Protein AF-A0A7W4CWB4-F1 (afdb_monomer_lite)

Sequence (162 aa):
MLADQPSSAVGGRAAPLEIRIHADGEVGADLTAELGGLVATPLADGTLLRGTVVDAAELWGVLHRLHRAGLRLRSLERPCAGPAPDHAGPDSEPPGEPLLARVEVDGHAAGVVSVILGAADVYQNPPSTTLVFRLGTEDALFEVLDTLEDLALTLRGIHVDG

Radius of gyration: 17.93 Å; chains: 1; bounding box: 60×49×43 Å

Structure (mmCIF, N/CA/C/O backbone):
data_AF-A0A7W4CWB4-F1
#
_entry.id   AF-A0A7W4CWB4-F1
#
loop_
_atom_site.group_PDB
_atom_site.id
_atom_site.type_symbol
_atom_site.label_atom_id
_atom_site.label_alt_id
_atom_site.label_comp_id
_atom_site.label_asym_id
_atom_site.label_entity_id
_atom_site.label_seq_id
_atom_site.pdbx_PDB_ins_code
_atom_site.Cartn_x
_atom_site.Cartn_y
_atom_site.Cartn_z
_atom_site.occupancy
_atom_site.B_iso_or_equiv
_atom_site.auth_seq_id
_atom_site.auth_comp_id
_atom_site.auth_asym_id
_atom_site.auth_atom_id
_atom_site.pdbx_PDB_model_num
ATOM 1 N N . MET A 1 1 ? 40.525 -25.239 -26.199 1.00 47.22 1 MET A N 1
ATOM 2 C CA . MET A 1 1 ? 40.776 -25.081 -24.754 1.00 47.22 1 MET A CA 1
ATOM 3 C C . MET A 1 1 ? 39.842 -23.974 -24.288 1.00 47.22 1 MET A C 1
ATOM 5 O O . MET A 1 1 ? 40.118 -22.816 -24.562 1.00 47.22 1 MET A O 1
ATOM 9 N N . LEU A 1 2 ? 38.660 -24.343 -23.782 1.00 57.47 2 LEU A N 1
ATOM 10 C CA . LEU A 1 2 ? 37.691 -23.403 -23.215 1.00 57.47 2 LEU A CA 1
ATOM 11 C C . LEU A 1 2 ? 38.041 -23.213 -21.734 1.00 57.47 2 LEU A C 1
ATOM 13 O O . LEU A 1 2 ? 38.092 -24.199 -21.004 1.00 57.47 2 LEU A O 1
ATOM 17 N N . ALA A 1 3 ? 38.281 -21.974 -21.321 1.00 46.47 3 ALA A N 1
ATOM 18 C CA . ALA A 1 3 ? 38.261 -21.535 -19.928 1.00 46.47 3 ALA A CA 1
ATOM 19 C C . ALA A 1 3 ? 37.516 -20.191 -19.941 1.00 46.47 3 ALA A C 1
ATOM 21 O O . ALA A 1 3 ? 37.951 -19.249 -20.599 1.00 46.47 3 ALA A O 1
ATOM 22 N N . ASP A 1 4 ? 36.229 -20.225 -19.609 1.00 44.47 4 ASP A N 1
ATOM 23 C CA . ASP A 1 4 ? 35.723 -19.895 -18.268 1.00 44.47 4 ASP A CA 1
ATOM 24 C C . ASP A 1 4 ? 35.776 -18.375 -18.052 1.00 44.47 4 ASP A C 1
ATOM 26 O O . ASP A 1 4 ? 36.740 -17.812 -17.538 1.00 44.47 4 ASP A O 1
ATOM 30 N N . GLN A 1 5 ? 34.749 -17.691 -18.570 1.00 52.12 5 GLN A N 1
ATOM 31 C CA . GLN A 1 5 ? 34.473 -16.321 -18.160 1.00 52.12 5 GLN A CA 1
ATOM 32 C C . GLN A 1 5 ? 33.850 -16.378 -16.764 1.00 52.12 5 GLN A C 1
ATOM 34 O O . GLN A 1 5 ? 32.909 -17.153 -16.573 1.00 52.12 5 GLN A O 1
ATOM 39 N N . PRO A 1 6 ? 34.314 -15.563 -15.801 1.00 46.53 6 PRO A N 1
ATOM 40 C CA . PRO A 1 6 ? 33.676 -15.490 -14.503 1.00 46.53 6 PRO A CA 1
ATOM 41 C C . PRO A 1 6 ? 32.262 -14.942 -14.684 1.00 46.53 6 PRO A C 1
ATOM 43 O O . PRO A 1 6 ? 32.045 -13.765 -14.974 1.00 46.53 6 PRO A O 1
ATOM 46 N N . SER A 1 7 ? 31.304 -15.839 -14.485 1.00 46.53 7 SER A N 1
ATOM 47 C CA . SER A 1 7 ? 29.906 -15.550 -14.211 1.00 46.53 7 SER A CA 1
ATOM 48 C C . SER A 1 7 ? 29.814 -14.847 -12.850 1.00 46.53 7 SER A C 1
ATOM 50 O O . SER A 1 7 ? 29.406 -15.441 -11.855 1.00 46.53 7 SER A O 1
ATOM 52 N N . SER A 1 8 ? 30.257 -13.591 -12.769 1.00 45.66 8 SER A N 1
ATOM 53 C CA . SER A 1 8 ? 30.043 -12.762 -11.584 1.00 45.66 8 SER A CA 1
ATOM 54 C C . SER A 1 8 ? 28.587 -12.323 -11.565 1.00 45.66 8 SER A C 1
ATOM 56 O O . SER A 1 8 ? 28.159 -11.482 -12.353 1.00 45.66 8 SER A O 1
ATOM 58 N N . ALA A 1 9 ? 27.842 -12.975 -10.678 1.00 42.69 9 ALA A N 1
ATOM 59 C CA . ALA A 1 9 ? 26.445 -12.757 -10.367 1.00 42.69 9 ALA A CA 1
ATOM 60 C C . ALA A 1 9 ? 26.016 -11.285 -10.461 1.00 42.69 9 ALA A C 1
ATOM 62 O O . ALA A 1 9 ? 26.581 -10.399 -9.817 1.00 42.69 9 ALA A O 1
ATOM 63 N N . VAL A 1 10 ? 24.935 -11.074 -11.212 1.00 44.72 10 VAL A N 1
ATOM 64 C CA . VAL A 1 10 ? 23.950 -10.020 -10.968 1.00 44.72 10 VAL A CA 1
ATOM 65 C C . VAL A 1 10 ? 23.542 -10.110 -9.496 1.00 44.72 10 VAL A C 1
ATOM 67 O O . VAL A 1 10 ? 22.701 -10.900 -9.092 1.00 44.72 10 VAL A O 1
ATOM 70 N N . GLY A 1 11 ? 24.230 -9.337 -8.670 1.00 37.31 11 GLY A N 1
ATOM 71 C CA . GLY A 1 11 ? 23.858 -9.020 -7.304 1.00 37.31 11 GLY A CA 1
ATOM 72 C C . GLY A 1 11 ? 23.669 -7.519 -7.242 1.00 37.31 11 GLY A C 1
ATOM 73 O O . GLY A 1 11 ? 24.402 -6.835 -6.531 1.00 37.31 11 GLY A O 1
ATOM 74 N N . GLY A 1 12 ? 22.753 -6.993 -8.063 1.00 37.09 12 GLY A N 1
ATOM 75 C CA . GLY A 1 12 ? 22.252 -5.638 -7.886 1.00 37.09 12 GLY A CA 1
ATOM 76 C C . GLY A 1 12 ? 21.608 -5.605 -6.513 1.00 37.09 12 GLY A C 1
ATOM 77 O O . GLY A 1 12 ? 20.474 -6.035 -6.353 1.00 37.09 12 GLY A O 1
ATOM 78 N N . ARG A 1 13 ? 22.387 -5.221 -5.502 1.00 43.81 13 ARG A N 1
ATOM 79 C CA . ARG A 1 13 ? 21.932 -5.084 -4.127 1.00 43.81 13 ARG A CA 1
ATOM 80 C C . ARG A 1 13 ? 20.858 -4.006 -4.190 1.00 43.81 13 ARG A C 1
ATOM 82 O O . ARG A 1 13 ? 21.206 -2.835 -4.333 1.00 43.81 13 ARG A O 1
ATOM 89 N N . ALA A 1 14 ? 19.588 -4.414 -4.231 1.00 54.12 14 ALA A N 1
ATOM 90 C CA . ALA A 1 14 ? 18.470 -3.489 -4.212 1.00 54.12 14 ALA A CA 1
ATOM 91 C C . ALA A 1 14 ? 18.721 -2.555 -3.028 1.00 54.12 14 ALA A C 1
ATOM 93 O O . ALA A 1 14 ? 18.979 -3.007 -1.909 1.00 54.12 14 ALA A O 1
ATOM 94 N N . ALA A 1 15 ? 18.855 -1.264 -3.320 1.00 64.19 15 ALA A N 1
ATOM 95 C CA . ALA A 1 15 ? 19.119 -0.303 -2.271 1.00 64.19 15 ALA A CA 1
ATOM 96 C C . ALA A 1 15 ? 17.885 -0.282 -1.361 1.00 64.19 15 ALA A C 1
ATOM 98 O O . ALA A 1 15 ? 16.772 -0.261 -1.894 1.00 64.19 15 ALA A O 1
ATOM 99 N N . PRO A 1 16 ? 18.065 -0.277 -0.030 1.00 72.62 16 PRO A N 1
ATOM 100 C CA . PRO A 1 16 ? 16.937 -0.195 0.878 1.00 72.62 16 PRO A CA 1
ATOM 101 C C . PRO A 1 16 ? 16.124 1.062 0.565 1.00 72.62 16 PRO A C 1
ATOM 103 O O . PRO A 1 16 ? 16.672 2.145 0.336 1.00 72.62 16 PRO A O 1
ATOM 106 N N . LEU A 1 17 ? 14.811 0.895 0.523 1.00 77.94 17 LEU A N 1
ATOM 107 C CA . LEU A 1 17 ? 13.852 1.916 0.147 1.00 77.94 17 LEU A CA 1
ATOM 108 C C . LEU A 1 17 ? 13.264 2.502 1.424 1.00 77.94 17 LEU A C 1
ATOM 110 O O . LEU A 1 17 ? 12.547 1.809 2.140 1.00 77.94 17 LEU A O 1
ATOM 114 N N . GLU A 1 18 ? 13.555 3.769 1.727 1.00 85.12 18 GLU A N 1
ATOM 115 C CA . GLU A 1 18 ? 12.800 4.463 2.774 1.00 85.12 18 GLU A CA 1
ATOM 116 C C . GLU A 1 18 ? 11.355 4.635 2.295 1.00 85.12 18 GLU A C 1
ATOM 118 O O . GLU A 1 18 ? 11.111 5.080 1.170 1.00 85.12 18 GLU A O 1
ATOM 123 N N . ILE A 1 19 ? 10.411 4.254 3.150 1.00 86.38 19 ILE A N 1
ATOM 124 C CA . ILE A 1 19 ? 8.977 4.346 2.908 1.00 86.38 19 ILE A CA 1
ATOM 125 C C . ILE A 1 19 ? 8.288 5.037 4.081 1.00 86.38 19 ILE A C 1
ATOM 127 O O . ILE A 1 19 ? 8.698 4.927 5.244 1.00 86.38 19 ILE A O 1
ATOM 131 N N . ARG A 1 20 ? 7.213 5.746 3.757 1.00 89.19 20 ARG A N 1
ATOM 132 C CA . ARG A 1 20 ? 6.251 6.299 4.705 1.00 89.19 20 ARG A CA 1
ATOM 133 C C . ARG A 1 20 ? 4.869 5.902 4.239 1.00 89.19 20 ARG A C 1
ATOM 135 O O . ARG A 1 20 ? 4.508 6.197 3.109 1.00 89.19 20 ARG A O 1
ATOM 142 N N . ILE A 1 21 ? 4.130 5.210 5.088 1.00 88.81 21 ILE A N 1
ATOM 143 C CA . ILE A 1 21 ? 2.785 4.743 4.793 1.00 88.81 21 ILE A CA 1
ATOM 144 C C . ILE A 1 21 ? 1.850 5.321 5.848 1.00 88.81 21 ILE A C 1
ATOM 146 O O . ILE A 1 21 ? 2.046 5.071 7.034 1.00 88.81 21 ILE A O 1
ATOM 150 N N . HIS A 1 22 ? 0.842 6.082 5.435 1.00 88.81 22 HIS A N 1
ATOM 151 C CA . HIS A 1 22 ? -0.294 6.400 6.293 1.00 88.81 22 HIS A CA 1
ATOM 152 C C . HIS A 1 22 ? -1.414 5.416 6.007 1.00 88.81 22 HIS A C 1
ATOM 154 O O . HIS A 1 22 ? -1.832 5.254 4.858 1.00 88.81 22 HIS A O 1
ATOM 160 N N . ALA A 1 23 ? -1.918 4.799 7.065 1.00 87.62 23 ALA A N 1
ATOM 161 C CA . ALA A 1 23 ? -3.100 3.967 7.009 1.00 87.62 23 ALA A CA 1
ATOM 162 C C . ALA A 1 23 ? -4.130 4.436 8.040 1.00 87.62 23 ALA A C 1
ATOM 164 O O . ALA A 1 23 ? -3.771 4.844 9.139 1.00 87.62 23 ALA A O 1
ATOM 165 N N . ASP A 1 24 ? -5.403 4.368 7.679 1.00 85.94 24 ASP A N 1
ATOM 166 C CA . ASP A 1 24 ? -6.533 4.534 8.585 1.00 85.94 24 ASP A CA 1
ATOM 167 C C . ASP A 1 24 ? -6.679 3.264 9.437 1.00 85.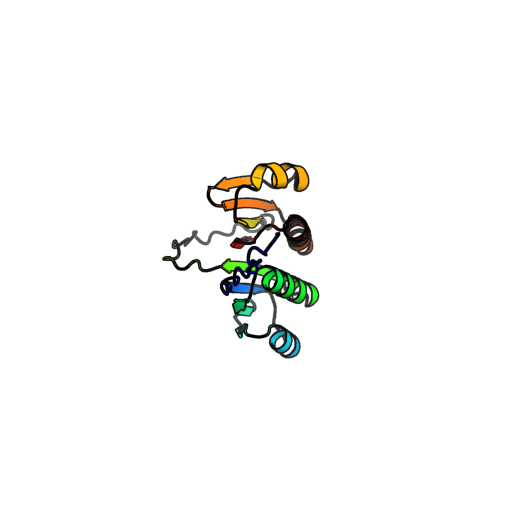94 24 ASP A C 1
ATOM 169 O O . ASP A 1 24 ? -6.608 2.145 8.912 1.00 85.94 24 ASP A O 1
ATOM 173 N N . GLY A 1 25 ? -6.868 3.444 10.743 1.00 82.12 25 GLY A N 1
ATOM 174 C CA . GLY A 1 25 ? -6.934 2.364 11.728 1.00 82.12 25 GLY A CA 1
ATOM 175 C C . GLY A 1 25 ? -5.661 2.192 12.563 1.00 82.12 25 GLY A C 1
ATOM 176 O O . GLY A 1 25 ? -4.649 2.871 12.368 1.00 82.12 25 GLY A O 1
ATOM 177 N N . GLU A 1 26 ? -5.734 1.292 13.544 1.00 79.88 26 GLU A N 1
ATOM 178 C CA . GLU A 1 26 ? -4.653 1.024 14.495 1.00 79.88 26 GLU A CA 1
ATOM 179 C C . GLU A 1 26 ? -3.863 -0.226 14.089 1.00 79.88 26 GLU A C 1
ATOM 181 O O . GLU A 1 26 ? -4.414 -1.321 13.958 1.00 79.88 26 GLU A O 1
ATOM 186 N N . VAL A 1 27 ? -2.549 -0.075 13.918 1.00 81.00 27 VAL A N 1
ATOM 187 C CA . VAL A 1 27 ? -1.646 -1.219 13.739 1.00 81.00 27 VAL A CA 1
ATOM 188 C C . VAL A 1 27 ? -1.438 -1.889 15.097 1.00 81.00 27 VAL A C 1
ATOM 190 O O . VAL A 1 27 ? -0.756 -1.357 15.972 1.00 81.00 27 VAL A O 1
ATOM 193 N N . GLY A 1 28 ? -2.003 -3.086 15.261 1.00 78.00 28 GLY A N 1
ATOM 194 C CA . GLY A 1 28 ? -1.813 -3.895 16.465 1.00 78.00 28 GLY A CA 1
ATOM 195 C C . GLY A 1 28 ? -0.350 -4.299 16.705 1.00 78.00 28 GLY A C 1
ATOM 196 O O . GLY A 1 28 ? 0.493 -4.285 15.801 1.00 78.00 28 GLY A O 1
ATOM 197 N N . ALA A 1 29 ? -0.042 -4.709 17.938 1.00 77.50 29 ALA A N 1
ATOM 198 C CA . ALA A 1 29 ? 1.305 -5.134 18.329 1.00 77.50 29 ALA A CA 1
ATOM 199 C C . ALA A 1 29 ? 1.806 -6.348 17.520 1.00 77.50 29 ALA A C 1
ATOM 201 O O . ALA A 1 29 ? 2.973 -6.377 17.129 1.00 77.50 29 ALA A O 1
ATOM 202 N N . ASP A 1 30 ? 0.924 -7.307 17.219 1.00 80.94 30 ASP A N 1
ATOM 203 C CA . ASP A 1 30 ? 1.230 -8.472 16.381 1.00 80.94 30 ASP A CA 1
ATOM 204 C C . ASP A 1 30 ? 1.657 -8.058 14.969 1.00 80.94 30 ASP A C 1
ATOM 206 O O . ASP A 1 30 ? 2.713 -8.467 14.491 1.00 80.94 30 ASP A O 1
ATOM 210 N N . LEU A 1 31 ? 0.897 -7.157 14.339 1.00 81.38 31 LEU A N 1
ATOM 211 C CA . LEU A 1 31 ? 1.210 -6.645 13.006 1.00 81.38 31 LEU A CA 1
ATOM 212 C C . LEU A 1 31 ? 2.519 -5.843 13.014 1.00 81.38 31 LEU A C 1
ATOM 214 O O . LEU A 1 31 ? 3.346 -6.001 12.123 1.00 81.38 31 LEU A O 1
ATOM 218 N N . THR A 1 32 ? 2.761 -5.042 14.054 1.00 79.56 32 THR A N 1
ATOM 219 C CA . THR A 1 32 ? 4.028 -4.309 14.228 1.00 79.56 32 THR A CA 1
ATOM 220 C C . THR A 1 32 ? 5.234 -5.254 14.268 1.00 79.56 32 THR A C 1
ATOM 222 O O . THR A 1 32 ? 6.274 -4.947 13.687 1.00 79.56 32 THR A O 1
ATOM 225 N N . ALA A 1 33 ? 5.105 -6.419 14.909 1.00 79.38 33 ALA A N 1
ATOM 226 C CA . ALA A 1 33 ? 6.167 -7.422 14.947 1.00 79.38 33 ALA A CA 1
ATOM 227 C C . ALA A 1 33 ? 6.429 -8.054 13.566 1.00 79.38 33 ALA A C 1
ATOM 229 O O . ALA A 1 33 ? 7.581 -8.329 13.227 1.00 79.38 33 ALA A O 1
ATOM 230 N N . GLU A 1 34 ? 5.388 -8.238 12.749 1.00 81.12 34 GLU A N 1
ATOM 231 C CA . GLU A 1 34 ? 5.503 -8.760 11.378 1.00 81.12 34 GLU A CA 1
ATOM 232 C C . GLU A 1 34 ? 6.098 -7.751 10.383 1.00 81.12 34 GLU A C 1
ATOM 234 O O . GLU A 1 34 ? 6.656 -8.142 9.357 1.00 81.12 34 GLU A O 1
ATOM 239 N N . LEU A 1 35 ? 6.000 -6.453 10.679 1.00 78.25 35 LEU A N 1
ATOM 240 C CA . LEU A 1 35 ? 6.460 -5.363 9.814 1.00 78.25 35 LEU A CA 1
ATOM 241 C C . LEU A 1 35 ? 7.976 -5.095 9.888 1.00 78.25 35 LEU A C 1
ATOM 243 O O . LEU A 1 35 ? 8.467 -4.206 9.197 1.00 78.25 35 LEU A O 1
ATOM 247 N N . GLY A 1 36 ? 8.713 -5.861 10.701 1.00 65.50 36 GLY A N 1
ATOM 248 C CA . GLY A 1 36 ? 10.154 -6.107 10.559 1.00 65.50 36 GLY A CA 1
ATOM 249 C C . GLY A 1 36 ? 11.020 -4.907 10.156 1.00 65.50 36 GLY A C 1
ATOM 250 O O . GLY A 1 36 ? 11.575 -4.893 9.066 1.00 65.50 36 GLY A O 1
ATOM 251 N N . GLY A 1 37 ? 11.180 -3.919 11.042 1.00 74.31 37 GLY A N 1
ATOM 252 C CA . GLY A 1 37 ? 12.031 -2.740 10.801 1.00 74.31 37 GLY A CA 1
ATOM 253 C C . GLY A 1 37 ? 11.264 -1.465 10.439 1.00 74.31 37 GLY A C 1
ATOM 254 O O . GLY A 1 37 ? 11.848 -0.379 10.451 1.00 74.31 37 GLY A O 1
ATOM 255 N N . LEU A 1 38 ? 9.956 -1.568 10.201 1.00 83.56 38 LEU A N 1
ATOM 256 C CA . LEU A 1 38 ? 9.058 -0.418 10.154 1.00 83.56 38 LEU A CA 1
ATOM 257 C C . LEU A 1 38 ? 8.599 -0.034 11.562 1.00 83.56 38 LEU A C 1
ATOM 259 O O . LEU A 1 38 ? 8.212 -0.875 12.371 1.00 83.56 38 LEU A O 1
ATOM 263 N N . VAL A 1 39 ? 8.623 1.263 11.845 1.00 86.50 39 VAL A N 1
ATOM 264 C CA . VAL A 1 39 ? 8.107 1.848 13.079 1.00 86.50 39 VAL A CA 1
ATOM 265 C C . VAL A 1 39 ? 6.673 2.297 12.828 1.00 86.50 39 VAL A C 1
ATOM 267 O O . VAL A 1 39 ? 6.443 3.229 12.056 1.00 86.50 39 VAL A O 1
ATOM 270 N N . ALA A 1 40 ? 5.718 1.642 13.487 1.00 87.12 40 ALA A N 1
ATOM 271 C CA . ALA A 1 40 ? 4.328 2.078 13.543 1.00 87.12 40 ALA A CA 1
ATOM 272 C C . ALA A 1 40 ? 4.167 3.155 14.624 1.00 87.12 40 ALA A C 1
ATOM 274 O O . ALA A 1 40 ? 4.527 2.950 15.782 1.00 87.12 40 ALA A O 1
ATOM 275 N N . THR A 1 41 ? 3.645 4.314 14.240 1.00 86.50 41 THR A N 1
ATOM 276 C CA . THR A 1 41 ? 3.353 5.440 15.126 1.00 86.50 41 THR A CA 1
ATOM 277 C C . THR A 1 41 ? 1.862 5.753 15.026 1.00 86.50 41 THR A C 1
ATOM 279 O O . THR A 1 41 ? 1.422 6.171 13.952 1.00 86.50 41 THR A O 1
ATOM 282 N N . PRO A 1 42 ? 1.073 5.562 16.095 1.00 83.12 42 PRO A N 1
ATOM 283 C CA . PRO A 1 42 ? -0.336 5.931 16.078 1.00 83.12 42 PRO A CA 1
ATOM 284 C C . PRO A 1 42 ? -0.481 7.455 15.960 1.00 83.12 42 PRO A C 1
ATOM 286 O O . PRO A 1 42 ? 0.249 8.221 16.594 1.00 83.12 42 PRO A O 1
ATOM 289 N N . LEU A 1 43 ? -1.424 7.884 15.132 1.00 82.00 43 LEU A N 1
ATOM 290 C CA . LEU A 1 43 ? -1.829 9.263 14.881 1.00 82.00 43 LEU A CA 1
ATOM 291 C C . LEU A 1 43 ? -3.311 9.429 15.251 1.00 82.00 43 LEU A C 1
ATOM 293 O O . LEU A 1 43 ? -4.021 8.450 15.462 1.00 82.00 43 LEU A O 1
ATOM 297 N N . ALA A 1 44 ? -3.789 10.673 15.329 1.00 77.38 44 ALA A N 1
ATOM 298 C CA . ALA A 1 44 ? -5.202 10.944 15.608 1.00 77.38 44 ALA A CA 1
ATOM 299 C C . ALA A 1 44 ? -6.139 10.338 14.541 1.00 77.38 44 ALA A C 1
ATOM 301 O O . ALA A 1 44 ? -7.211 9.849 14.884 1.00 77.38 44 ALA A O 1
ATOM 302 N N . ASP A 1 45 ? -5.685 10.306 13.284 1.00 77.62 45 ASP A N 1
ATOM 303 C CA . ASP A 1 45 ? -6.447 9.858 12.111 1.00 77.62 45 ASP A CA 1
ATOM 304 C C . ASP A 1 45 ? -5.983 8.490 11.565 1.00 77.62 45 ASP A C 1
ATOM 306 O O . ASP A 1 45 ? -6.248 8.148 10.415 1.00 77.62 45 ASP A O 1
ATOM 310 N N . GLY A 1 46 ? -5.252 7.697 12.363 1.00 85.38 46 GLY A N 1
ATOM 311 C CA . GLY A 1 46 ? -4.812 6.355 11.966 1.00 85.38 46 GLY A CA 1
ATOM 312 C C . GLY A 1 46 ? -3.412 5.999 12.451 1.00 85.38 46 GLY A C 1
ATOM 313 O O . GLY A 1 46 ? -3.040 6.286 13.582 1.00 85.38 46 GLY A O 1
ATOM 314 N N . THR A 1 47 ? -2.610 5.368 11.599 1.00 87.94 47 THR A N 1
ATOM 315 C CA . THR A 1 47 ? -1.240 4.955 11.907 1.00 87.94 47 THR A CA 1
ATOM 316 C C . THR A 1 47 ? -0.278 5.365 10.795 1.00 87.94 47 THR A C 1
ATOM 318 O O . THR A 1 47 ? -0.494 5.072 9.620 1.00 87.94 47 THR A O 1
ATOM 321 N N . LEU A 1 48 ? 0.834 5.990 11.182 1.00 88.19 48 LEU A N 1
ATOM 322 C CA . LEU A 1 48 ? 1.983 6.237 10.317 1.00 88.19 48 LEU A CA 1
ATOM 323 C C . LEU A 1 48 ? 3.020 5.129 10.499 1.00 88.19 48 LEU A C 1
ATOM 325 O O . LEU A 1 48 ? 3.587 4.947 11.572 1.00 88.19 48 LEU A O 1
ATOM 329 N N . LEU A 1 49 ? 3.314 4.428 9.419 1.00 88.62 49 LEU A N 1
ATOM 330 C CA . LEU A 1 49 ? 4.372 3.439 9.310 1.00 88.62 49 LEU A CA 1
ATOM 331 C C . LEU A 1 49 ? 5.564 4.066 8.598 1.00 88.62 49 LEU A C 1
ATOM 333 O O . LEU A 1 49 ? 5.454 4.503 7.453 1.00 88.62 49 LEU A O 1
ATOM 337 N N . ARG A 1 50 ? 6.720 4.109 9.256 1.00 88.81 50 ARG A N 1
ATOM 338 C CA . ARG A 1 50 ? 7.949 4.647 8.665 1.00 88.81 50 ARG A CA 1
ATOM 339 C C . ARG A 1 50 ? 9.118 3.705 8.875 1.00 88.81 50 ARG A C 1
ATOM 341 O O . ARG A 1 50 ? 9.350 3.231 9.981 1.00 88.81 50 ARG A O 1
ATOM 348 N N . GLY A 1 51 ? 9.916 3.518 7.836 1.00 87.00 51 GLY A N 1
ATOM 349 C CA . GLY A 1 51 ? 11.186 2.816 7.939 1.00 87.00 51 GLY A CA 1
ATOM 350 C C . GLY A 1 51 ? 11.761 2.522 6.569 1.00 87.00 51 GLY A C 1
ATOM 351 O O . GLY A 1 51 ? 11.415 3.178 5.588 1.00 87.00 51 GLY A O 1
ATOM 352 N N . THR A 1 52 ? 12.655 1.548 6.511 1.00 85.38 52 THR A N 1
ATOM 353 C CA . THR A 1 52 ? 13.285 1.107 5.269 1.00 85.38 52 THR A CA 1
ATOM 354 C C . THR A 1 52 ? 12.889 -0.322 4.976 1.00 85.38 52 THR A C 1
ATOM 356 O O . THR A 1 52 ? 13.056 -1.170 5.849 1.00 85.38 52 THR A O 1
ATOM 359 N N . VAL A 1 53 ? 12.442 -0.576 3.752 1.00 85.56 53 VAL A N 1
ATOM 360 C CA . VAL A 1 53 ? 12.255 -1.932 3.232 1.00 85.56 53 VAL A CA 1
ATOM 361 C C . VAL A 1 53 ? 13.433 -2.335 2.357 1.00 85.56 53 VAL A C 1
ATOM 363 O O . VAL A 1 53 ? 14.095 -1.480 1.767 1.00 85.56 53 VAL A O 1
ATOM 366 N N . VAL A 1 54 ? 13.725 -3.628 2.279 1.00 82.56 54 VAL A N 1
ATOM 367 C CA . VAL A 1 54 ? 14.866 -4.162 1.522 1.00 82.56 54 VAL A CA 1
ATOM 368 C C . VAL A 1 54 ? 14.702 -3.926 0.018 1.00 82.56 54 VAL A C 1
ATOM 370 O O . VAL A 1 54 ? 15.660 -3.545 -0.655 1.00 82.56 54 VAL A O 1
ATOM 373 N N . ASP A 1 55 ? 13.488 -4.110 -0.501 1.00 81.75 55 ASP A N 1
ATOM 374 C CA . ASP A 1 55 ? 13.170 -4.013 -1.923 1.00 81.75 55 ASP A CA 1
ATOM 375 C C . ASP A 1 55 ? 11.655 -3.841 -2.163 1.00 81.75 55 ASP A C 1
ATOM 377 O O . ASP A 1 55 ? 10.859 -3.711 -1.230 1.00 81.75 55 ASP A O 1
ATOM 381 N N . ALA A 1 56 ? 11.252 -3.795 -3.437 1.00 81.06 56 ALA A N 1
ATOM 382 C CA . ALA A 1 56 ? 9.856 -3.618 -3.826 1.00 81.06 56 ALA A CA 1
ATOM 383 C C . ALA A 1 56 ? 8.960 -4.813 -3.447 1.00 81.06 56 ALA A C 1
ATOM 385 O O . ALA A 1 56 ? 7.789 -4.596 -3.158 1.00 81.06 56 ALA A O 1
ATOM 386 N N . ALA A 1 5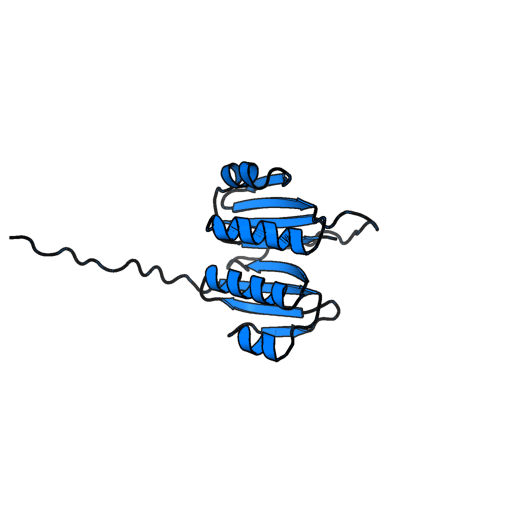7 ? 9.474 -6.046 -3.403 1.00 84.31 57 ALA A N 1
ATOM 387 C CA . ALA A 1 57 ? 8.687 -7.209 -2.992 1.00 84.31 57 ALA A CA 1
ATOM 388 C C . ALA A 1 57 ? 8.374 -7.163 -1.490 1.00 84.31 57 ALA A C 1
ATOM 390 O O . ALA A 1 57 ? 7.261 -7.484 -1.076 1.00 84.31 57 ALA A O 1
ATOM 391 N N . GLU A 1 58 ? 9.318 -6.695 -0.667 1.00 85.94 58 GLU A N 1
ATOM 392 C CA . GLU A 1 58 ? 9.045 -6.452 0.752 1.00 85.94 58 GLU A CA 1
ATOM 393 C C . GLU A 1 58 ? 7.993 -5.347 0.946 1.00 85.94 58 GLU A C 1
ATOM 395 O O . GLU A 1 58 ? 7.105 -5.494 1.788 1.00 85.94 58 GLU A O 1
ATOM 400 N N . LEU A 1 59 ? 8.023 -4.289 0.122 1.00 86.38 59 LEU A N 1
ATOM 401 C CA . LEU A 1 59 ? 6.980 -3.256 0.109 1.00 86.38 59 LEU A CA 1
ATOM 402 C C . LEU A 1 59 ? 5.596 -3.830 -0.221 1.00 86.38 59 LEU A C 1
ATOM 404 O O . LEU A 1 59 ? 4.640 -3.553 0.503 1.00 86.38 59 LEU A O 1
ATOM 408 N N . TRP A 1 60 ? 5.490 -4.638 -1.278 1.00 86.94 60 TRP A N 1
ATOM 409 C CA . TRP A 1 60 ? 4.243 -5.317 -1.639 1.00 86.94 60 TRP A CA 1
ATOM 410 C C . TRP A 1 60 ? 3.7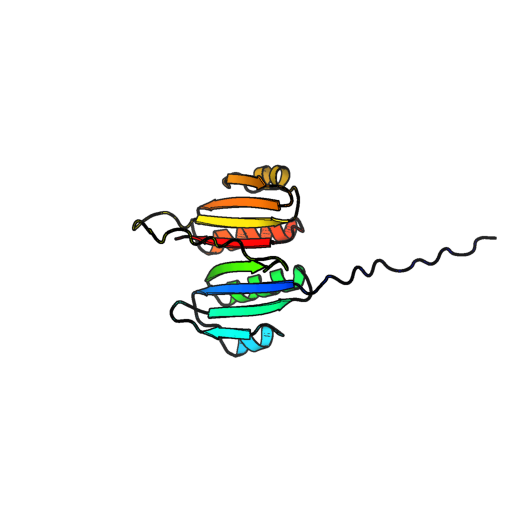41 -6.198 -0.493 1.00 86.94 60 TRP A C 1
ATOM 412 O O . TRP A 1 60 ? 2.587 -6.086 -0.079 1.00 86.94 60 TRP A O 1
ATOM 422 N N . GLY A 1 61 ? 4.630 -6.981 0.122 1.00 87.75 61 GLY A N 1
ATOM 423 C CA . GLY A 1 61 ? 4.300 -7.797 1.290 1.00 87.75 61 GLY A CA 1
ATOM 424 C C . GLY A 1 61 ? 3.774 -6.982 2.478 1.00 87.75 61 GLY A C 1
ATOM 425 O O . GLY A 1 61 ? 2.847 -7.419 3.157 1.00 87.75 61 GLY A O 1
ATOM 426 N N . VAL A 1 62 ? 4.323 -5.789 2.725 1.00 88.44 62 VAL A N 1
ATOM 427 C CA . VAL A 1 62 ? 3.811 -4.862 3.748 1.00 88.44 62 VAL A CA 1
ATOM 428 C C . VAL A 1 62 ? 2.399 -4.394 3.396 1.00 88.44 62 VAL A C 1
ATOM 430 O O . VAL A 1 62 ? 1.515 -4.489 4.244 1.00 88.44 62 VAL A O 1
ATOM 433 N N . LEU A 1 63 ? 2.161 -3.951 2.160 1.00 88.56 63 LEU A N 1
ATOM 434 C CA . LEU A 1 63 ? 0.846 -3.480 1.710 1.00 88.56 63 LEU A CA 1
ATOM 435 C C . LEU A 1 63 ? -0.240 -4.555 1.851 1.00 88.56 63 LEU A C 1
ATOM 437 O O . LEU A 1 63 ? -1.300 -4.279 2.415 1.00 88.56 63 LEU A O 1
ATOM 441 N N . HIS A 1 64 ? 0.050 -5.790 1.438 1.00 88.00 64 HIS A N 1
ATOM 442 C CA . HIS A 1 64 ? -0.866 -6.927 1.587 1.00 88.00 64 HIS A CA 1
ATOM 443 C C . HIS A 1 64 ? -1.183 -7.248 3.050 1.00 88.00 64 HIS A C 1
ATOM 445 O O . HIS A 1 64 ? -2.321 -7.573 3.385 1.00 88.00 64 HIS A O 1
ATOM 451 N N . ARG A 1 65 ? -0.202 -7.135 3.957 1.00 88.44 65 ARG A N 1
ATOM 452 C CA . ARG A 1 65 ? -0.442 -7.324 5.400 1.00 88.44 65 ARG A CA 1
ATOM 453 C C . ARG A 1 65 ? -1.356 -6.242 5.969 1.00 88.44 65 ARG A C 1
ATOM 455 O O . ARG A 1 65 ? -2.236 -6.570 6.760 1.00 88.44 65 ARG A O 1
ATOM 462 N N . LEU A 1 66 ? -1.173 -4.984 5.560 1.00 87.44 66 LEU A N 1
ATOM 463 C CA . LEU A 1 66 ? -2.042 -3.881 5.982 1.00 87.44 66 LEU A CA 1
ATOM 464 C C . LEU A 1 66 ? -3.480 -4.103 5.503 1.00 87.44 66 LEU A C 1
ATOM 466 O O . LEU A 1 66 ? -4.402 -4.040 6.314 1.00 87.44 66 LEU A O 1
ATOM 470 N N . HIS A 1 67 ? -3.665 -4.459 4.229 1.00 87.56 67 HIS A N 1
ATOM 471 C CA . HIS A 1 67 ? -4.985 -4.789 3.678 1.00 87.56 67 HIS A CA 1
ATOM 472 C C . HIS A 1 67 ? -5.639 -5.959 4.406 1.00 87.56 67 HIS A C 1
ATOM 474 O O . HIS A 1 67 ? -6.785 -5.864 4.836 1.00 87.56 67 HIS A O 1
ATOM 480 N N . ARG A 1 68 ? -4.889 -7.043 4.639 1.00 85.81 68 ARG A N 1
ATOM 481 C CA . ARG A 1 68 ? -5.382 -8.223 5.360 1.00 85.81 68 ARG A CA 1
ATOM 482 C C . ARG A 1 68 ? -5.776 -7.916 6.806 1.00 85.81 68 ARG A C 1
ATOM 484 O O . ARG A 1 68 ? -6.668 -8.570 7.343 1.00 85.81 68 ARG A O 1
ATOM 491 N N . ALA A 1 69 ? -5.117 -6.946 7.433 1.00 84.19 69 ALA A N 1
ATOM 492 C CA . ALA A 1 69 ? -5.475 -6.450 8.758 1.00 84.19 69 ALA A CA 1
ATOM 493 C C . ALA A 1 69 ? -6.706 -5.522 8.749 1.00 84.19 69 ALA A C 1
ATOM 495 O O . ALA A 1 69 ? -7.156 -5.109 9.816 1.00 84.19 69 ALA A O 1
ATOM 496 N N . GLY A 1 70 ? -7.258 -5.206 7.573 1.00 83.50 70 GLY A N 1
ATOM 497 C CA . GLY A 1 70 ? -8.385 -4.291 7.405 1.00 83.50 70 GLY A CA 1
ATOM 498 C C . GLY A 1 70 ? -8.000 -2.817 7.531 1.00 83.50 70 GLY A C 1
ATOM 499 O O . GLY A 1 70 ? -8.871 -1.988 7.782 1.00 83.50 70 GLY A O 1
ATOM 500 N N . LEU A 1 71 ? -6.712 -2.482 7.397 1.00 84.81 71 LEU A N 1
ATOM 501 C CA . LEU A 1 71 ? -6.231 -1.102 7.434 1.00 84.81 71 LEU A CA 1
ATOM 502 C C . LEU A 1 71 ? -6.395 -0.455 6.062 1.00 84.81 71 LEU A C 1
ATOM 504 O O . LEU A 1 71 ? -6.033 -1.039 5.036 1.00 84.81 71 LEU A O 1
ATOM 508 N N . ARG A 1 72 ? -6.896 0.782 6.038 1.00 83.12 72 ARG A N 1
ATOM 509 C CA . ARG A 1 72 ? -7.141 1.495 4.777 1.00 83.12 72 ARG A CA 1
ATOM 510 C C . ARG A 1 72 ? -5.926 2.320 4.423 1.00 83.12 72 ARG A C 1
ATOM 512 O O . ARG A 1 72 ? -5.551 3.218 5.170 1.00 83.12 72 ARG A O 1
ATOM 519 N N . LEU A 1 73 ? -5.316 2.053 3.279 1.00 86.00 73 LEU A N 1
ATOM 520 C CA . LEU A 1 73 ? -4.177 2.839 2.830 1.00 86.00 73 LEU A CA 1
ATOM 521 C C . LEU A 1 73 ? -4.628 4.260 2.454 1.00 86.00 73 LEU A C 1
ATOM 523 O O . LEU A 1 73 ? -5.487 4.426 1.594 1.00 86.00 73 LEU A O 1
ATOM 527 N N . ARG A 1 74 ? -4.034 5.275 3.086 1.00 86.50 74 ARG A N 1
ATOM 528 C CA . ARG A 1 74 ? -4.276 6.698 2.791 1.00 86.50 74 ARG A CA 1
ATOM 529 C C . ARG A 1 74 ? -3.179 7.274 1.913 1.00 86.50 74 ARG A C 1
ATOM 531 O O . ARG A 1 74 ? -3.448 7.913 0.902 1.00 86.50 74 ARG A O 1
ATOM 538 N N . SER A 1 75 ? -1.927 7.021 2.272 1.00 86.19 75 SER A N 1
ATOM 539 C CA . SER A 1 75 ? -0.793 7.428 1.452 1.00 86.19 75 SER A CA 1
ATOM 540 C C . SER A 1 75 ? 0.372 6.464 1.598 1.00 86.19 75 SER A C 1
ATOM 542 O O . SER A 1 75 ? 0.561 5.824 2.631 1.00 86.19 75 SER A O 1
ATOM 544 N N . LEU A 1 76 ? 1.159 6.361 0.538 1.00 87.94 76 LEU A N 1
ATOM 545 C CA . LEU A 1 76 ? 2.463 5.729 0.520 1.00 87.94 76 LEU A CA 1
ATOM 546 C C . LEU A 1 76 ? 3.407 6.669 -0.204 1.00 87.94 76 LEU A C 1
ATOM 548 O O . LEU A 1 76 ? 3.186 7.037 -1.351 1.00 87.94 76 LEU A O 1
ATOM 552 N N . GLU A 1 77 ? 4.503 7.014 0.439 1.00 85.12 77 GLU A N 1
ATOM 553 C CA . GLU A 1 77 ? 5.525 7.857 -0.146 1.00 85.12 77 GLU A CA 1
ATOM 554 C C . GLU A 1 77 ? 6.871 7.172 -0.003 1.00 85.12 77 GLU A C 1
ATOM 556 O O . GLU A 1 77 ? 7.265 6.732 1.081 1.00 85.12 77 GLU A O 1
ATOM 561 N N . ARG A 1 78 ? 7.607 7.115 -1.110 1.00 78.56 78 ARG A N 1
ATOM 562 C CA . ARG A 1 78 ? 9.036 6.832 -1.085 1.00 78.56 78 ARG A CA 1
ATOM 563 C C . ARG A 1 78 ? 9.758 8.167 -1.116 1.00 78.56 78 ARG A C 1
ATOM 565 O O . ARG A 1 78 ? 9.889 8.727 -2.208 1.00 78.56 78 ARG A O 1
ATOM 572 N N . PRO A 1 79 ? 10.214 8.710 0.030 1.00 64.69 79 PRO A N 1
ATOM 573 C CA . PRO A 1 79 ? 11.087 9.870 0.021 1.00 64.69 79 PRO A CA 1
ATOM 574 C C . PRO A 1 79 ? 12.337 9.521 -0.788 1.00 64.69 79 PRO A C 1
ATOM 576 O O . PRO A 1 79 ? 13.264 8.860 -0.324 1.00 64.69 79 PRO A O 1
ATOM 579 N N . CYS A 1 80 ? 12.340 9.934 -2.050 1.00 44.47 80 CYS A N 1
ATOM 580 C CA . CYS A 1 80 ? 13.533 9.911 -2.867 1.00 44.47 80 CYS A CA 1
ATOM 581 C C . CYS A 1 80 ? 14.525 10.855 -2.182 1.00 44.47 80 CYS A C 1
ATOM 583 O O . CYS A 1 80 ? 14.125 11.928 -1.737 1.00 44.47 80 CYS A O 1
ATOM 585 N N . ALA A 1 81 ? 15.797 10.469 -2.069 1.00 42.34 81 ALA A N 1
ATOM 586 C CA . ALA A 1 81 ? 16.849 11.341 -1.554 1.00 42.34 81 ALA A CA 1
ATOM 587 C C . ALA A 1 81 ? 16.954 12.602 -2.436 1.00 42.34 81 ALA A C 1
ATOM 589 O O . ALA A 1 81 ? 17.642 12.628 -3.451 1.00 42.34 81 ALA A O 1
ATOM 590 N N . GLY A 1 82 ? 16.192 13.623 -2.076 1.00 40.09 82 GLY A N 1
ATOM 591 C CA . GLY A 1 82 ? 15.968 14.851 -2.817 1.00 40.09 82 GLY A CA 1
ATOM 592 C C . GLY A 1 82 ? 14.908 15.658 -2.068 1.00 40.09 82 GLY A C 1
ATOM 593 O O . GLY A 1 82 ? 14.041 15.063 -1.427 1.00 40.09 82 GLY A O 1
ATOM 594 N N . PRO A 1 83 ? 15.002 16.995 -2.052 1.00 35.88 83 PRO A N 1
ATOM 595 C CA . PRO A 1 83 ? 14.068 17.821 -1.299 1.00 35.88 83 PRO A CA 1
ATOM 596 C C . PRO A 1 83 ? 12.647 17.528 -1.783 1.00 35.88 83 PRO A C 1
ATOM 598 O O . PRO A 1 83 ? 12.372 17.608 -2.981 1.00 35.88 83 PRO A O 1
ATOM 601 N N . ALA A 1 84 ? 11.777 17.138 -0.849 1.00 41.56 84 ALA A N 1
ATOM 602 C CA . ALA A 1 84 ? 10.362 16.936 -1.112 1.00 41.56 84 ALA A CA 1
ATOM 603 C C . ALA A 1 84 ? 9.811 18.188 -1.815 1.00 41.56 84 ALA A C 1
ATOM 605 O O . ALA A 1 84 ? 10.031 19.295 -1.310 1.00 41.56 84 ALA A O 1
ATOM 606 N N . PRO A 1 85 ? 9.134 18.070 -2.970 1.00 39.66 85 PRO A N 1
ATOM 607 C CA . PRO A 1 85 ? 8.301 19.161 -3.418 1.00 39.66 85 PRO A CA 1
ATOM 608 C C . PRO A 1 85 ? 7.172 19.275 -2.399 1.00 39.66 85 PRO A C 1
ATOM 610 O O . PRO A 1 85 ? 6.371 18.357 -2.246 1.00 39.66 85 PRO A O 1
ATOM 613 N N . ASP A 1 86 ? 7.172 20.395 -1.691 1.00 39.50 86 ASP A N 1
ATOM 614 C CA . ASP A 1 86 ? 6.075 20.908 -0.885 1.00 39.50 86 ASP A CA 1
ATOM 615 C C . ASP A 1 86 ? 4.807 20.923 -1.756 1.00 39.50 86 ASP A C 1
ATOM 617 O O . ASP A 1 86 ? 4.540 21.868 -2.492 1.00 39.50 86 ASP A O 1
ATOM 621 N N . HIS A 1 87 ? 4.074 19.811 -1.776 1.00 39.56 87 HIS A N 1
ATOM 622 C CA . HIS A 1 87 ? 2.699 19.787 -2.249 1.00 39.56 87 HIS A CA 1
ATOM 623 C C . HIS A 1 87 ? 1.817 20.003 -1.028 1.00 39.56 87 HIS A C 1
ATOM 625 O O . HIS A 1 87 ? 1.069 19.128 -0.604 1.00 39.56 87 HIS A O 1
ATOM 631 N N . ALA A 1 88 ? 1.918 21.208 -0.467 1.00 41.34 88 ALA A N 1
ATOM 632 C CA . ALA A 1 88 ? 0.794 21.836 0.196 1.00 41.34 88 ALA A CA 1
ATOM 633 C C . ALA A 1 88 ? -0.273 22.117 -0.878 1.00 41.34 88 ALA A C 1
ATOM 635 O O . ALA A 1 88 ? -0.346 23.204 -1.453 1.00 41.34 88 ALA A O 1
ATOM 636 N N . GLY A 1 89 ? -1.061 21.096 -1.216 1.00 34.03 89 GLY A N 1
ATOM 637 C CA . GLY A 1 89 ? -2.356 21.315 -1.846 1.00 34.03 89 GLY A CA 1
ATOM 638 C C . GLY A 1 89 ? -3.279 21.972 -0.814 1.00 34.03 89 GLY A C 1
ATOM 639 O O . GLY A 1 89 ? -3.246 21.566 0.349 1.00 34.03 89 GLY A O 1
ATOM 640 N N . PRO A 1 90 ? -4.045 23.014 -1.172 1.00 40.28 90 PRO A N 1
ATOM 641 C CA . PRO A 1 90 ? -5.017 23.584 -0.258 1.00 40.28 90 PRO A CA 1
ATOM 642 C C . PRO A 1 90 ? -6.098 22.545 0.045 1.00 40.28 90 PRO A C 1
ATOM 644 O O . PRO A 1 90 ? -6.851 22.145 -0.837 1.00 40.28 90 PRO A O 1
ATOM 647 N N . ASP A 1 91 ? -6.134 22.159 1.316 1.00 42.34 91 ASP A N 1
ATOM 648 C CA . ASP A 1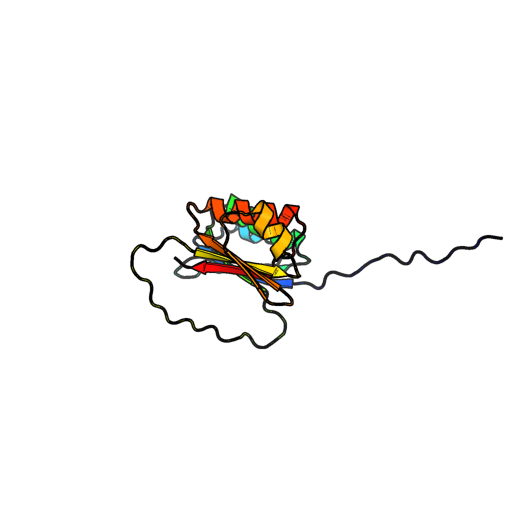 91 ? -7.274 21.624 2.051 1.00 42.34 91 ASP A CA 1
ATOM 649 C C . ASP A 1 91 ? -8.558 22.346 1.611 1.00 42.34 91 ASP A C 1
ATOM 651 O O . ASP A 1 91 ? -8.765 23.540 1.860 1.00 42.34 91 ASP A O 1
ATOM 655 N N . SER A 1 92 ? -9.359 21.665 0.806 1.00 41.28 92 SER A N 1
ATOM 656 C CA . SER A 1 92 ? -10.690 22.090 0.393 1.00 41.28 92 SER A CA 1
ATOM 657 C C . SER A 1 92 ? -11.433 20.840 -0.046 1.00 41.28 92 SER A C 1
ATOM 659 O O . SER A 1 92 ? -11.621 20.638 -1.238 1.00 41.28 92 SER A O 1
ATOM 661 N N . GLU A 1 93 ? -11.819 19.997 0.913 1.00 46.22 93 GLU A N 1
ATOM 662 C CA . GLU A 1 93 ? -12.761 18.894 0.699 1.00 46.22 93 GLU A CA 1
ATOM 663 C C . GLU A 1 93 ? -14.177 19.458 0.466 1.00 46.22 93 GLU A C 1
ATOM 665 O O . GLU A 1 93 ? -14.748 20.105 1.357 1.00 46.22 93 GLU A O 1
ATOM 670 N N . PRO A 1 94 ? -14.808 19.233 -0.700 1.00 42.56 94 PRO A N 1
ATOM 671 C CA . PRO A 1 94 ? -16.245 19.387 -0.858 1.00 42.56 94 PRO A CA 1
ATOM 672 C C . PRO A 1 94 ? -16.914 18.094 -0.365 1.00 42.56 94 PRO A C 1
ATOM 674 O O . PRO A 1 94 ? -16.510 16.999 -0.756 1.00 42.56 94 PRO A O 1
ATOM 677 N N . PRO A 1 95 ? -17.961 18.162 0.472 1.00 44.78 95 PRO A N 1
ATOM 678 C CA . PRO A 1 95 ? -18.590 16.958 0.998 1.00 44.78 95 PRO A CA 1
ATOM 679 C C . PRO A 1 95 ? -19.307 16.193 -0.127 1.00 44.78 95 PRO A C 1
ATOM 681 O O . PRO A 1 95 ? -20.340 16.645 -0.629 1.00 44.78 95 PRO A O 1
ATOM 684 N N . GLY A 1 96 ? -18.779 15.020 -0.493 1.00 51.81 96 GLY A N 1
ATOM 685 C CA . GLY A 1 96 ? -19.446 14.043 -1.363 1.00 51.81 96 GLY A CA 1
ATOM 686 C C . GLY A 1 96 ? -18.740 13.682 -2.675 1.00 51.81 96 GLY A C 1
ATOM 687 O O . GLY A 1 96 ? -19.390 13.084 -3.537 1.00 51.81 96 GLY A O 1
ATOM 688 N N . GLU A 1 97 ? -17.464 14.026 -2.861 1.00 55.19 97 GLU A N 1
ATOM 689 C CA . GLU A 1 97 ? -16.700 13.559 -4.024 1.00 55.19 97 GLU A CA 1
ATOM 690 C C . GLU A 1 97 ? -16.260 12.087 -3.883 1.00 55.19 97 GLU A C 1
ATOM 692 O O . GLU A 1 97 ? -16.056 11.587 -2.777 1.00 55.19 97 GLU A O 1
ATOM 697 N N . PRO A 1 98 ? -16.202 11.327 -4.992 1.00 64.56 98 PRO A N 1
ATOM 698 C CA . PRO A 1 98 ? -15.713 9.953 -4.966 1.00 64.56 98 PRO A CA 1
ATOM 699 C C . PRO A 1 98 ? -14.234 9.936 -4.562 1.00 64.56 98 PRO A C 1
ATOM 701 O O . PRO A 1 98 ? -13.464 10.700 -5.137 1.00 64.56 98 PRO A O 1
ATOM 704 N N . LEU A 1 99 ? -13.838 9.030 -3.654 1.00 74.75 99 LEU A N 1
ATOM 705 C CA . LEU A 1 99 ? -12.430 8.833 -3.283 1.00 74.75 99 LEU A CA 1
ATOM 706 C C . LEU A 1 99 ? -11.583 8.683 -4.559 1.00 74.75 99 LEU A C 1
ATOM 708 O O . LEU A 1 99 ? -11.847 7.809 -5.394 1.00 74.75 99 LEU A O 1
ATOM 712 N N . LEU A 1 100 ? -10.566 9.518 -4.717 1.00 82.94 100 LEU A N 1
ATOM 713 C CA . LEU A 1 100 ? -9.642 9.494 -5.841 1.00 82.94 100 LEU A CA 1
ATOM 714 C C . LEU A 1 100 ? -8.317 8.888 -5.388 1.00 82.94 100 LEU A C 1
ATOM 716 O O . LEU A 1 100 ? -7.604 9.441 -4.556 1.00 82.94 100 LEU A O 1
ATOM 720 N N . ALA A 1 101 ? -7.962 7.748 -5.976 1.00 85.31 101 ALA A N 1
ATOM 721 C CA . ALA A 1 101 ? -6.645 7.157 -5.814 1.00 85.31 101 ALA A CA 1
ATOM 722 C C . ALA A 1 101 ? -5.713 7.634 -6.920 1.00 85.31 101 ALA A C 1
ATOM 724 O O . ALA A 1 101 ? -6.001 7.509 -8.112 1.00 85.31 101 ALA A O 1
ATOM 725 N N . ARG A 1 102 ? -4.548 8.115 -6.508 1.00 87.88 102 ARG A N 1
ATOM 726 C CA . ARG A 1 102 ? -3.413 8.420 -7.360 1.00 87.88 102 ARG A CA 1
ATOM 727 C C . ARG A 1 102 ? -2.278 7.458 -7.041 1.00 87.88 102 ARG A C 1
ATOM 729 O O . ARG A 1 102 ? -1.777 7.440 -5.924 1.00 87.88 102 ARG A O 1
ATOM 736 N N . VAL A 1 103 ? -1.839 6.687 -8.027 1.00 86.56 103 VAL A N 1
ATOM 737 C CA . VAL A 1 103 ? -0.725 5.741 -7.896 1.00 86.56 103 VAL A CA 1
ATOM 738 C C . VAL A 1 103 ? 0.388 6.154 -8.843 1.00 86.56 103 VAL A C 1
ATOM 740 O O . VAL A 1 103 ? 0.162 6.400 -10.019 1.00 86.56 103 VAL A O 1
ATOM 743 N N . GLU A 1 104 ? 1.610 6.237 -8.348 1.00 85.81 104 GLU A N 1
ATOM 744 C CA . GLU A 1 104 ? 2.793 6.541 -9.137 1.00 85.81 104 GLU A CA 1
ATOM 745 C C . GLU A 1 104 ? 3.679 5.309 -9.213 1.00 85.81 104 GLU A C 1
ATOM 747 O O . GLU A 1 104 ? 4.049 4.735 -8.189 1.00 85.81 104 GLU A O 1
ATOM 752 N N . VAL A 1 105 ? 4.053 4.927 -10.429 1.00 85.12 105 VAL A N 1
ATOM 753 C CA . VAL A 1 105 ? 4.973 3.822 -10.705 1.00 85.12 105 VAL A CA 1
ATOM 754 C C . VAL A 1 105 ? 6.215 4.332 -11.421 1.00 85.12 105 VAL A C 1
ATOM 756 O O . VAL A 1 105 ? 6.171 5.306 -12.180 1.00 85.12 105 VAL A O 1
ATOM 759 N N . ASP A 1 106 ? 7.343 3.685 -11.161 1.00 82.75 106 ASP A N 1
ATOM 760 C CA . ASP A 1 106 ? 8.593 3.963 -11.853 1.00 82.75 106 ASP A CA 1
ATOM 761 C C . ASP A 1 106 ? 8.531 3.479 -13.308 1.00 82.75 106 ASP A C 1
ATOM 763 O O . ASP A 1 106 ? 7.967 2.426 -13.617 1.00 82.75 106 ASP A O 1
ATOM 767 N N . GLY A 1 107 ? 9.122 4.257 -14.211 1.00 77.62 107 GLY A N 1
ATOM 768 C CA . GLY A 1 107 ? 9.256 3.896 -15.612 1.00 77.62 107 GLY A CA 1
ATOM 769 C C . GLY A 1 107 ? 8.073 4.275 -16.504 1.00 77.62 107 GLY A C 1
ATOM 770 O O . GLY A 1 107 ? 7.120 4.973 -16.142 1.00 77.62 107 GLY A O 1
ATOM 771 N N . HIS A 1 108 ? 8.190 3.829 -17.752 1.00 76.31 108 HIS A N 1
ATOM 772 C CA . HIS A 1 108 ? 7.289 4.153 -18.850 1.00 76.31 108 HIS A CA 1
ATOM 773 C C . HIS A 1 108 ? 6.232 3.050 -19.005 1.00 76.31 108 HIS A C 1
ATOM 775 O O . HIS A 1 108 ? 6.325 2.209 -19.896 1.00 76.31 108 HIS A O 1
ATOM 781 N N . ALA A 1 109 ? 5.237 3.041 -18.117 1.00 76.62 109 ALA A N 1
ATOM 782 C CA . ALA A 1 109 ? 4.225 1.983 -18.045 1.00 76.62 109 ALA A CA 1
ATOM 783 C C . ALA A 1 109 ? 2.863 2.389 -18.631 1.00 76.62 109 ALA A C 1
ATOM 785 O O . ALA A 1 109 ? 1.992 1.535 -18.783 1.00 76.62 109 ALA A O 1
ATOM 786 N N . ALA A 1 110 ? 2.681 3.665 -18.999 1.00 76.94 110 ALA A N 1
ATOM 787 C CA . ALA A 1 110 ? 1.377 4.216 -19.376 1.00 76.94 110 ALA A CA 1
ATOM 788 C C . ALA A 1 110 ? 0.640 3.399 -20.447 1.00 76.94 110 ALA A C 1
ATOM 790 O O . ALA A 1 110 ? -0.534 3.098 -20.283 1.00 76.94 110 ALA A O 1
ATOM 791 N N . GLY A 1 111 ? 1.339 2.971 -21.504 1.00 75.06 111 GLY A N 1
ATOM 792 C CA . GLY A 1 111 ? 0.724 2.193 -22.583 1.00 75.06 111 GLY A CA 1
ATOM 793 C C . GLY A 1 111 ? 0.202 0.819 -22.148 1.00 75.06 111 GLY A C 1
ATOM 794 O O . GLY A 1 111 ? -0.852 0.401 -22.611 1.00 75.06 111 GLY A O 1
ATOM 795 N N . VAL A 1 112 ? 0.908 0.128 -21.248 1.00 78.69 112 VAL A N 1
ATOM 796 C CA . VAL A 1 112 ? 0.497 -1.193 -20.733 1.00 78.69 112 VAL A CA 1
ATOM 797 C C . VAL A 1 112 ? -0.624 -1.027 -19.711 1.00 78.69 112 VAL A C 1
ATOM 799 O O . VAL A 1 112 ? -1.655 -1.690 -19.785 1.00 78.69 112 VAL A O 1
ATOM 802 N N . VAL A 1 113 ? -0.443 -0.071 -18.805 1.00 79.19 113 VAL A N 1
ATOM 803 C CA . VAL A 1 113 ? -1.382 0.260 -17.739 1.00 79.19 113 VAL A CA 1
ATOM 804 C C . VAL A 1 113 ? -2.735 0.701 -18.296 1.00 79.19 113 VAL A C 1
ATOM 806 O O . VAL A 1 113 ? -3.752 0.166 -17.875 1.00 79.19 113 VAL A O 1
ATOM 809 N N . SER A 1 114 ? -2.780 1.618 -19.268 1.00 77.88 114 SER A N 1
ATOM 810 C CA . SER A 1 114 ? -4.047 2.094 -19.845 1.00 77.88 114 SER A CA 1
ATOM 811 C C . SER A 1 114 ? -4.861 0.982 -20.509 1.00 77.88 114 SER A C 1
ATOM 813 O O . SER A 1 114 ? -6.086 1.047 -20.514 1.00 77.88 114 SER A O 1
ATOM 815 N N . VAL A 1 115 ? -4.202 -0.040 -21.064 1.00 78.50 115 VAL A N 1
ATOM 816 C CA . VAL A 1 115 ? -4.881 -1.182 -21.699 1.00 78.50 115 VAL A CA 1
ATOM 817 C C . VAL A 1 115 ? -5.529 -2.092 -20.658 1.00 78.50 115 VAL A C 1
ATOM 819 O O . VAL A 1 115 ? -6.623 -2.597 -20.892 1.00 78.50 115 VAL A O 1
ATOM 822 N N . ILE A 1 116 ? -4.865 -2.296 -19.520 1.00 78.94 116 ILE A N 1
ATOM 823 C CA . ILE A 1 116 ? -5.306 -3.232 -18.480 1.00 78.94 116 ILE A CA 1
ATOM 824 C C . ILE A 1 116 ? -6.314 -2.570 -17.540 1.00 78.94 116 ILE A C 1
ATOM 826 O O . ILE A 1 116 ? -7.345 -3.153 -17.220 1.00 78.94 116 ILE A O 1
ATOM 830 N N . LEU A 1 117 ? -6.030 -1.335 -17.126 1.00 76.38 117 LEU A N 1
ATOM 831 C CA . LEU A 1 117 ? -6.775 -0.629 -16.086 1.00 76.38 117 LEU A CA 1
ATOM 832 C C . LEU A 1 117 ? -7.895 0.264 -16.617 1.00 76.38 117 LEU A C 1
ATOM 834 O O . LEU A 1 117 ? -8.598 0.825 -15.788 1.00 76.38 117 LEU A O 1
ATOM 838 N N . GLY A 1 118 ? -8.070 0.366 -17.945 1.00 64.69 118 GLY A N 1
ATOM 839 C CA . GLY A 1 118 ? -9.242 0.813 -18.730 1.00 64.69 118 GLY A CA 1
ATOM 840 C C . GLY A 1 118 ? -10.029 2.067 -18.300 1.00 64.69 118 GLY A C 1
ATOM 841 O O . GLY A 1 118 ? -10.293 2.940 -19.120 1.00 64.69 118 GLY A O 1
ATOM 842 N N . ALA A 1 119 ? -10.443 2.137 -17.038 1.00 66.56 119 ALA A N 1
ATOM 843 C CA . ALA A 1 119 ? -11.133 3.231 -16.367 1.00 66.56 119 ALA A CA 1
ATOM 844 C C . ALA A 1 119 ? -10.205 4.198 -15.599 1.00 66.56 119 ALA A C 1
ATOM 846 O O . ALA A 1 119 ? -10.698 5.182 -15.051 1.00 66.56 119 ALA A O 1
ATOM 847 N N . ALA A 1 120 ? -8.896 3.936 -15.530 1.00 76.69 120 ALA A N 1
ATOM 848 C CA . ALA A 1 120 ? -7.930 4.848 -14.917 1.00 76.69 120 ALA A CA 1
ATOM 849 C C . ALA A 1 120 ? -7.441 5.918 -15.910 1.00 76.69 120 ALA A C 1
ATOM 851 O O . ALA A 1 120 ? -7.037 5.602 -17.031 1.00 76.69 120 ALA A O 1
ATOM 852 N N . ASP A 1 121 ? -7.411 7.177 -15.477 1.00 81.81 121 ASP A N 1
ATOM 853 C CA . ASP A 1 121 ? -6.696 8.257 -16.149 1.00 81.81 121 ASP A CA 1
ATOM 854 C C . ASP A 1 121 ? -5.192 8.061 -15.936 1.00 81.81 121 ASP A C 1
ATOM 856 O O . ASP A 1 121 ? -4.688 8.088 -14.813 1.00 81.81 121 ASP A O 1
ATOM 860 N N . VAL A 1 122 ? -4.448 7.838 -17.016 1.00 83.38 122 VAL A N 1
ATOM 861 C CA . VAL A 1 122 ? -3.015 7.542 -16.941 1.00 83.38 122 VAL A CA 1
ATOM 862 C C . VAL A 1 122 ? -2.226 8.686 -17.551 1.00 83.38 122 VAL A C 1
ATOM 864 O O . VAL A 1 122 ? -2.322 8.979 -18.742 1.00 83.38 122 VAL A O 1
ATOM 867 N N . TYR A 1 123 ? -1.396 9.307 -16.727 1.00 82.00 123 TYR A N 1
ATOM 868 C CA . TYR A 1 123 ? -0.518 10.399 -17.097 1.00 82.00 123 TYR A CA 1
ATOM 869 C C . TYR A 1 123 ? 0.920 9.915 -17.099 1.00 82.00 123 TYR A C 1
ATOM 871 O O . TYR A 1 123 ? 1.461 9.441 -16.101 1.00 82.00 123 TYR A O 1
ATOM 879 N N . GLN A 1 124 ? 1.577 10.069 -18.235 1.00 80.56 124 GLN A N 1
ATOM 880 C CA . GLN A 1 124 ? 2.991 9.780 -18.333 1.00 80.56 124 GLN A CA 1
ATOM 881 C C . GLN A 1 124 ? 3.806 11.019 -17.975 1.00 80.56 124 GLN A C 1
ATOM 883 O O . GLN A 1 124 ? 3.723 12.033 -18.665 1.00 80.56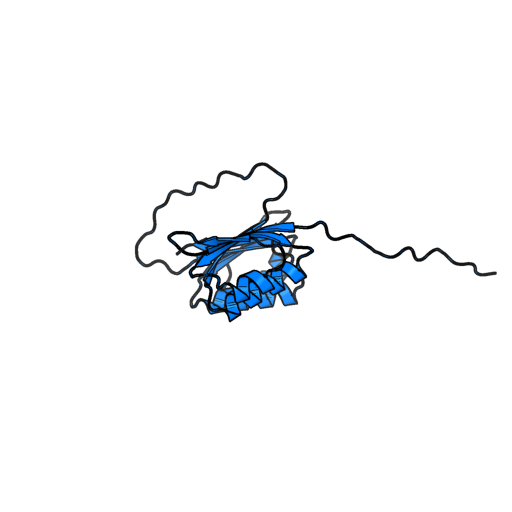 124 GLN A O 1
ATOM 888 N N . ASN A 1 125 ? 4.619 10.924 -16.925 1.00 72.38 125 ASN A N 1
ATOM 889 C CA . ASN A 1 125 ? 5.480 12.010 -16.472 1.00 72.38 125 ASN A CA 1
ATOM 890 C C . ASN A 1 125 ? 6.909 11.490 -16.236 1.00 72.38 125 ASN A C 1
ATOM 892 O O . ASN A 1 125 ? 7.254 11.126 -15.107 1.00 72.38 125 ASN A O 1
ATOM 896 N N . PRO A 1 126 ? 7.734 11.398 -17.297 1.00 68.50 126 PRO A N 1
ATOM 897 C CA . PRO A 1 126 ? 9.054 10.784 -17.229 1.00 68.50 126 PRO A CA 1
ATOM 898 C C . PRO A 1 126 ? 9.905 11.381 -16.095 1.00 68.50 126 PRO A C 1
ATOM 900 O O . PRO A 1 126 ? 10.005 12.604 -15.994 1.00 68.50 126 PRO A O 1
ATOM 903 N N . PRO A 1 127 ? 10.553 10.549 -15.258 1.00 71.44 127 PRO A N 1
ATOM 904 C CA . PRO A 1 127 ? 10.775 9.107 -15.426 1.00 71.44 127 PRO A CA 1
ATOM 905 C C . PRO A 1 127 ? 9.682 8.177 -14.854 1.00 71.44 127 PRO A C 1
ATOM 907 O O . PRO A 1 127 ? 9.918 6.977 -14.779 1.00 71.44 127 PRO A O 1
ATOM 910 N N . SER A 1 128 ? 8.510 8.678 -14.460 1.00 80.44 128 SER A N 1
ATOM 911 C CA . SER A 1 128 ? 7.430 7.893 -13.837 1.00 80.44 128 SER A CA 1
ATOM 912 C C . SER A 1 128 ? 6.113 7.919 -14.624 1.00 80.44 128 SER A C 1
ATOM 914 O O . SER A 1 128 ? 5.906 8.709 -15.546 1.00 80.44 128 SER A O 1
ATOM 916 N N . THR A 1 129 ? 5.195 7.033 -14.256 1.00 84.25 129 THR A N 1
ATOM 917 C CA . THR A 1 129 ? 3.817 7.016 -14.753 1.00 84.25 129 THR A CA 1
ATOM 918 C C . THR A 1 129 ? 2.871 7.193 -13.571 1.00 84.25 129 THR A C 1
ATOM 920 O O . THR A 1 129 ? 2.978 6.477 -12.580 1.00 84.25 129 THR A O 1
ATOM 923 N N . THR A 1 130 ? 1.954 8.148 -13.668 1.00 86.44 130 THR A N 1
ATOM 924 C CA . THR A 1 130 ? 0.924 8.424 -12.666 1.00 86.44 130 THR A CA 1
ATOM 925 C C . THR A 1 130 ? -0.411 7.892 -13.165 1.00 86.44 130 THR A C 1
ATOM 927 O O . THR A 1 130 ? -0.840 8.212 -14.267 1.00 86.44 130 THR A O 1
ATOM 930 N N . LEU A 1 131 ? -1.077 7.094 -12.350 1.00 86.81 131 LEU A N 1
ATOM 931 C CA . LEU A 1 131 ? -2.429 6.612 -12.546 1.00 86.81 131 LEU A CA 1
ATOM 932 C C . LEU A 1 131 ? -3.351 7.375 -11.604 1.00 86.81 131 LEU A C 1
ATOM 934 O O . LEU A 1 131 ? -3.015 7.533 -10.435 1.00 86.81 131 LEU A O 1
ATOM 938 N N . VAL A 1 132 ? -4.504 7.811 -12.086 1.00 86.12 132 VAL A N 1
ATOM 939 C CA . VAL A 1 132 ? -5.559 8.439 -11.292 1.00 86.12 132 VAL A CA 1
ATOM 940 C C . VAL A 1 132 ? -6.858 7.707 -11.589 1.00 86.12 132 VAL A C 1
ATOM 942 O O . VAL A 1 132 ? -7.248 7.566 -12.742 1.00 86.12 132 VAL A O 1
ATOM 945 N N . PHE A 1 133 ? -7.527 7.201 -10.564 1.00 85.06 133 PHE A N 1
ATOM 946 C CA . PHE A 1 133 ? -8.784 6.479 -10.725 1.00 85.06 133 PHE A CA 1
ATOM 947 C C . PHE A 1 133 ? -9.684 6.690 -9.517 1.00 85.06 133 PHE A C 1
ATOM 949 O O . PHE A 1 133 ? -9.238 7.025 -8.422 1.00 85.06 133 PHE A O 1
ATOM 956 N N . ARG A 1 134 ? -10.983 6.504 -9.731 1.00 83.38 134 ARG A N 1
ATOM 957 C CA . ARG A 1 134 ? -11.981 6.607 -8.667 1.00 83.38 134 ARG A CA 1
ATOM 958 C C . ARG A 1 134 ? -12.091 5.274 -7.946 1.00 83.38 134 ARG A C 1
ATOM 960 O O . ARG A 1 134 ? -12.301 4.244 -8.585 1.00 83.38 134 ARG A O 1
ATOM 967 N N . LEU A 1 135 ? -12.000 5.308 -6.626 1.00 80.12 135 LEU A N 1
ATOM 968 C CA . LEU A 1 135 ? -12.252 4.159 -5.775 1.00 80.12 135 LEU A CA 1
ATOM 969 C C . LEU A 1 135 ? -13.755 4.048 -5.528 1.00 80.12 135 LEU A C 1
ATOM 971 O O . LEU A 1 135 ? -14.363 4.898 -4.882 1.00 80.12 135 LEU A O 1
ATOM 975 N N . GLY A 1 136 ? -14.363 2.990 -6.065 1.00 72.69 136 GLY A N 1
ATOM 976 C CA . GLY A 1 136 ? -15.743 2.627 -5.727 1.00 72.69 136 GLY A CA 1
ATOM 977 C C . GLY A 1 136 ? -15.851 1.916 -4.376 1.00 72.69 136 GLY A C 1
ATOM 978 O O . GLY A 1 136 ? -16.896 1.964 -3.731 1.00 72.69 136 GLY A O 1
ATOM 979 N N . THR A 1 137 ? -14.767 1.265 -3.957 1.00 75.56 137 THR A N 1
ATOM 980 C CA . THR A 1 137 ? -14.616 0.518 -2.707 1.00 75.56 137 THR A CA 1
ATOM 981 C C . THR A 1 137 ? -13.162 0.587 -2.249 1.00 75.56 137 THR A C 1
ATOM 983 O O . THR A 1 137 ? -12.268 0.938 -3.019 1.00 75.56 137 THR A O 1
ATOM 986 N N . GLU A 1 138 ? -12.916 0.233 -0.993 1.00 69.75 138 GLU A N 1
ATOM 987 C CA . GLU A 1 138 ? -11.566 0.174 -0.419 1.00 69.75 138 GLU A CA 1
ATOM 988 C C . GLU A 1 138 ? -10.706 -0.909 -1.087 1.00 69.75 138 GLU A C 1
ATOM 990 O O . GLU A 1 138 ? -9.510 -0.714 -1.297 1.00 69.75 138 GLU A O 1
ATOM 995 N N . ASP A 1 139 ? -11.329 -2.018 -1.493 1.00 79.69 139 ASP A N 1
ATOM 996 C CA . ASP A 1 139 ? -10.664 -3.111 -2.204 1.00 79.69 139 ASP A CA 1
ATOM 997 C C . ASP A 1 139 ? -10.232 -2.727 -3.621 1.00 79.69 139 ASP A C 1
ATOM 999 O O . ASP A 1 139 ? -9.226 -3.242 -4.102 1.00 79.69 139 ASP A O 1
ATOM 1003 N N . ALA A 1 140 ? -10.914 -1.770 -4.262 1.00 83.56 140 ALA A N 1
ATOM 1004 C CA . ALA A 1 140 ? -10.579 -1.342 -5.619 1.00 83.56 140 ALA A CA 1
ATOM 1005 C C . ALA A 1 140 ? -9.136 -0.820 -5.722 1.00 83.56 140 ALA A C 1
ATOM 1007 O O . ALA A 1 140 ? -8.484 -1.003 -6.745 1.00 83.56 140 ALA A O 1
ATOM 1008 N N . LEU A 1 141 ? -8.608 -0.198 -4.659 1.00 84.88 141 LEU A N 1
ATOM 1009 C CA . LEU A 1 141 ? -7.207 0.220 -4.622 1.00 84.88 141 LEU A CA 1
ATOM 1010 C C . LEU A 1 141 ? -6.285 -0.997 -4.674 1.00 84.88 141 LEU A C 1
ATOM 1012 O O . LEU A 1 141 ? -5.353 -1.026 -5.474 1.00 84.88 141 LEU A O 1
ATOM 1016 N N . PHE A 1 142 ? -6.554 -1.994 -3.834 1.00 85.69 142 PHE A N 1
ATOM 1017 C CA . PHE A 1 142 ? -5.726 -3.188 -3.730 1.00 85.69 142 PHE A CA 1
ATOM 1018 C C . PHE A 1 142 ? -5.812 -4.077 -4.976 1.00 85.69 142 PHE A C 1
ATOM 1020 O O . PHE A 1 142 ? -4.802 -4.657 -5.352 1.00 85.69 142 PHE A O 1
ATOM 1027 N N . GLU A 1 143 ? -6.941 -4.098 -5.689 1.00 87.06 143 GLU A N 1
ATOM 1028 C CA . GLU A 1 143 ? -7.050 -4.755 -7.003 1.00 87.06 143 GLU A CA 1
ATOM 1029 C C . GLU A 1 143 ? -6.131 -4.109 -8.054 1.00 87.06 143 GLU A C 1
ATOM 1031 O O . GLU A 1 143 ? -5.451 -4.799 -8.821 1.00 87.06 143 GLU A O 1
ATOM 1036 N N . VAL A 1 144 ? -6.062 -2.771 -8.078 1.00 86.19 144 VAL A N 1
ATOM 1037 C CA . VAL A 1 144 ? -5.127 -2.059 -8.963 1.00 86.19 144 VAL A CA 1
ATOM 1038 C C . VAL A 1 144 ? -3.687 -2.336 -8.551 1.00 86.19 144 VAL A C 1
ATOM 1040 O O . VAL A 1 144 ? -2.838 -2.580 -9.402 1.00 86.19 144 VAL A O 1
ATOM 1043 N N . LEU A 1 145 ? -3.406 -2.316 -7.253 1.00 87.75 145 LEU A N 1
ATOM 1044 C CA . LEU A 1 145 ? -2.091 -2.613 -6.699 1.00 87.75 145 LEU A CA 1
ATOM 1045 C C . LEU A 1 145 ? -1.613 -4.031 -7.051 1.00 87.75 145 LEU A C 1
ATOM 1047 O O . LEU A 1 145 ? -0.499 -4.163 -7.544 1.00 87.75 145 LEU A O 1
ATOM 1051 N N . ASP A 1 146 ? -2.461 -5.048 -6.912 1.00 87.12 146 ASP A N 1
ATOM 1052 C CA . ASP A 1 146 ? -2.172 -6.435 -7.308 1.00 87.12 146 ASP A CA 1
ATOM 1053 C C . ASP A 1 146 ? -1.859 -6.541 -8.810 1.00 87.12 146 ASP A C 1
ATOM 1055 O O . ASP A 1 146 ? -0.872 -7.147 -9.221 1.00 87.12 146 ASP A O 1
ATOM 1059 N N . THR A 1 147 ? -2.618 -5.818 -9.638 1.00 87.50 147 THR A N 1
ATOM 1060 C CA . THR A 1 147 ? -2.350 -5.729 -11.081 1.00 87.50 14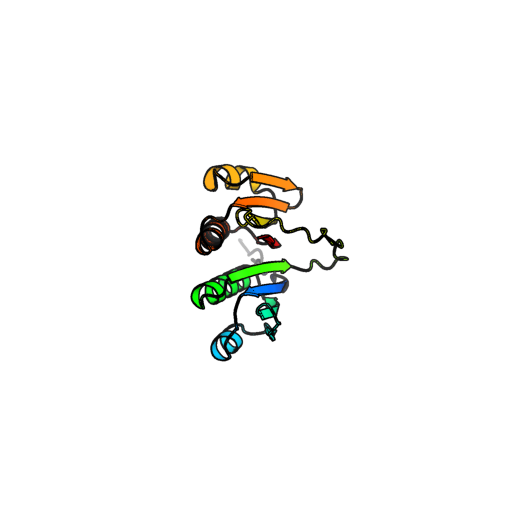7 THR A CA 1
ATOM 1061 C C . THR A 1 147 ? -0.979 -5.107 -11.369 1.00 87.50 147 THR A C 1
ATOM 1063 O O . THR A 1 147 ? -0.254 -5.558 -12.254 1.00 87.50 147 THR A O 1
ATOM 1066 N N . LEU A 1 148 ? -0.600 -4.048 -10.648 1.00 86.94 148 LEU A N 1
ATOM 1067 C CA . LEU A 1 148 ? 0.709 -3.407 -10.815 1.00 86.94 148 LEU A CA 1
ATOM 1068 C C . LEU A 1 148 ? 1.853 -4.304 -10.318 1.00 86.94 148 LEU A C 1
ATOM 1070 O O . LEU A 1 148 ? 2.939 -4.273 -10.904 1.00 86.94 148 LEU A O 1
ATOM 1074 N N . GLU A 1 149 ? 1.611 -5.100 -9.276 1.00 88.00 149 GLU A N 1
ATOM 1075 C CA . GLU A 1 149 ? 2.538 -6.118 -8.781 1.00 88.00 149 GLU A CA 1
ATOM 1076 C C . GLU A 1 149 ? 2.763 -7.230 -9.814 1.00 88.00 149 GLU A C 1
ATOM 1078 O O . GLU A 1 149 ? 3.917 -7.549 -10.104 1.00 88.00 149 GLU A O 1
ATOM 1083 N N . ASP A 1 150 ? 1.700 -7.760 -10.431 1.00 87.19 150 ASP A N 1
ATOM 1084 C CA . ASP A 1 150 ? 1.781 -8.782 -11.492 1.00 87.19 150 ASP A CA 1
ATOM 1085 C C . ASP A 1 150 ? 2.587 -8.287 -12.704 1.00 87.19 150 ASP A C 1
ATOM 1087 O O . ASP A 1 150 ? 3.405 -9.008 -13.281 1.00 87.19 150 ASP A O 1
ATOM 1091 N N . LEU A 1 151 ? 2.455 -6.997 -13.026 1.00 84.44 151 LEU A N 1
ATOM 1092 C CA . LEU A 1 151 ? 3.247 -6.329 -14.061 1.00 84.44 151 LEU A CA 1
ATOM 1093 C C . LEU A 1 151 ? 4.707 -6.067 -13.658 1.00 84.44 151 LEU A C 1
ATOM 1095 O O . LEU A 1 151 ? 5.462 -5.486 -14.445 1.00 84.44 151 LEU A O 1
ATOM 1099 N N . ALA A 1 152 ? 5.110 -6.465 -12.449 1.00 84.31 152 ALA A N 1
ATOM 1100 C CA . ALA A 1 152 ? 6.414 -6.202 -11.851 1.00 84.31 152 ALA A CA 1
ATOM 1101 C C . ALA A 1 152 ? 6.785 -4.707 -11.857 1.00 84.31 152 ALA A C 1
ATOM 1103 O O . ALA A 1 152 ? 7.960 -4.334 -11.968 1.00 84.31 152 ALA A O 1
ATOM 1104 N N . LEU A 1 153 ? 5.781 -3.829 -11.749 1.00 83.94 153 LEU A N 1
ATOM 1105 C CA . LEU A 1 153 ? 5.991 -2.391 -11.702 1.00 83.94 153 LEU A CA 1
ATOM 1106 C C . LEU A 1 153 ? 6.423 -1.973 -10.303 1.00 83.94 153 LEU A C 1
ATOM 1108 O O . LEU A 1 153 ? 5.923 -2.432 -9.278 1.00 83.94 153 LEU A O 1
ATOM 1112 N N . THR A 1 154 ? 7.383 -1.058 -10.259 1.00 82.94 154 THR A N 1
ATOM 1113 C CA . THR A 1 154 ? 7.895 -0.550 -8.992 1.00 82.94 154 THR A CA 1
ATOM 1114 C C . THR A 1 154 ? 7.051 0.635 -8.541 1.00 82.94 154 THR A C 1
ATOM 1116 O O . THR A 1 154 ? 7.074 1.688 -9.176 1.00 82.94 154 THR A O 1
ATOM 1119 N N . LEU A 1 155 ? 6.344 0.493 -7.418 1.00 84.12 155 LEU A N 1
ATOM 1120 C CA . LEU A 1 155 ? 5.606 1.600 -6.811 1.00 84.12 155 LEU A CA 1
ATOM 1121 C C . LEU A 1 155 ? 6.551 2.703 -6.352 1.00 84.12 155 LEU A C 1
ATOM 1123 O O . LEU A 1 155 ? 7.527 2.453 -5.641 1.00 84.12 155 LEU A O 1
ATOM 1127 N N . ARG A 1 156 ? 6.226 3.937 -6.716 1.00 83.06 156 ARG A N 1
ATOM 1128 C CA . ARG A 1 156 ? 6.912 5.151 -6.279 1.00 83.06 156 ARG A CA 1
ATOM 1129 C C . ARG A 1 156 ? 6.129 5.876 -5.189 1.00 83.06 156 ARG A C 1
ATOM 1131 O O . ARG A 1 156 ? 6.730 6.339 -4.223 1.00 83.06 156 ARG A O 1
ATOM 1138 N N . GLY A 1 157 ? 4.812 5.944 -5.334 1.00 85.12 157 GLY A N 1
ATOM 1139 C CA . GLY A 1 157 ? 3.937 6.595 -4.372 1.00 85.12 157 GLY A CA 1
ATOM 1140 C C . GLY A 1 157 ? 2.476 6.232 -4.589 1.00 85.12 157 GLY A C 1
ATOM 1141 O O . GLY A 1 157 ? 2.096 5.788 -5.668 1.00 85.12 157 GLY A O 1
ATOM 1142 N N . ILE A 1 158 ? 1.667 6.399 -3.553 1.00 87.75 158 ILE A N 1
ATOM 1143 C CA . ILE A 1 158 ? 0.217 6.242 -3.566 1.00 87.75 158 ILE A CA 1
ATOM 1144 C C . ILE A 1 158 ? -0.358 7.386 -2.740 1.00 87.75 158 ILE A C 1
ATOM 1146 O O . ILE A 1 158 ? 0.157 7.713 -1.673 1.00 87.75 158 ILE A O 1
ATOM 1150 N N . HIS A 1 159 ? -1.432 7.986 -3.216 1.00 86.56 159 HIS A N 1
ATOM 1151 C CA . HIS A 1 159 ? -2.169 8.999 -2.489 1.00 86.56 159 HIS A CA 1
ATOM 1152 C C . HIS A 1 159 ? -3.657 8.775 -2.706 1.00 86.56 159 HIS A C 1
ATOM 1154 O O . HIS A 1 159 ? -4.088 8.595 -3.841 1.00 86.56 159 HIS A O 1
ATOM 1160 N N . VAL A 1 160 ? -4.423 8.754 -1.626 1.00 84.06 160 VAL A N 1
ATOM 1161 C CA . VAL A 1 160 ? -5.870 8.584 -1.657 1.00 84.06 160 VAL A CA 1
ATOM 1162 C C . VAL A 1 160 ? -6.495 9.840 -1.071 1.00 84.06 160 VAL A C 1
ATOM 1164 O O . VAL A 1 160 ? -6.399 10.071 0.132 1.00 84.06 160 VAL A O 1
ATOM 1167 N N . ASP A 1 161 ? -7.103 10.630 -1.947 1.00 77.06 161 ASP A N 1
ATOM 1168 C CA . ASP A 1 161 ? -7.847 11.848 -1.626 1.00 77.06 161 ASP A CA 1
ATOM 1169 C C . ASP A 1 161 ? -9.335 11.490 -1.515 1.00 77.06 161 ASP A C 1
ATOM 1171 O O . ASP A 1 161 ? -9.825 10.660 -2.290 1.00 77.06 161 ASP A O 1
ATOM 1175 N N . GLY A 1 162 ? -10.049 12.027 -0.530 1.00 59.34 162 GLY A N 1
ATOM 1176 C CA . GLY A 1 162 ? -11.433 11.651 -0.248 1.00 59.34 162 GLY A CA 1
ATOM 1177 C C . GLY A 1 162 ? -12.126 12.606 0.691 1.00 59.34 162 GLY A C 1
ATOM 1178 O O . GLY A 1 162 ? -11.396 13.392 1.325 1.00 59.34 162 GLY A O 1
#

Secondary structure (DSSP, 8-state):
-------------PPPEEEEEEEES---HHHHHHTTT-EEEEETTEEEEEEEESSHHHHHHHHHHHHHTTPEEEEEE---SS------------TTPPPEEEEEEESS-HHHHHHHHTTSEEEEETTEEEEEEE-SSHHHHHHHHHHHHHTT--EEEEEEE-

Foldseek 3Di:
DDDDDPPPDPPPQAAWWWKKWFWAAEQDPVLVVVLPAWDWDADPRHIITTGTDRHQVSVLVNVVSCVVVVIFTAKMAGPDPDDDPPPPDDPDDDPDDFKKKKWKWAADCQVVLCVVVVQWDWDDDPRIIITIHGDPDSCVVVVSVVVCVVVVIRTRMMHIDD

pLDDT: mean 74.43, std 16.26, range [34.03, 89.19]